Protein AF-A0A815NXQ8-F1 (afdb_monomer_lite)

Secondary structure (DSSP, 8-state):
-----------SSSS---EEETTTTEEE-HHHHHHHHHHHHHHHHHHHHHHHHHHHHHHHHHHHHHHHHHHHHHHHHHHHHHHHHHHHHHHHHHHHHHHHTTSS--HHHHHHHH--HHHHHHHHHHHHHHHHHHHHTT-

Organism: NCBI:txid1234261

Sequence (139 aa):
MAAASVSKEVCKGCEQGVFTCTGCKSTFCKPHFEEHRQQLSVEFEHMIYDYDMLQQQLLSDQSIAKSYDILVERIDKWEVETAKCVREAAKRAREVVRQLSGKQEIESIVEQSVGTKTVQHQILRDITEGVFEIRKAQF

pLDDT: mean 76.23, std 18.61, range [35.56, 97.38]

Foldseek 3Di:
DDDDPPPPQAAPVGRHFDDADPVVRHTHDPVVVVVVVVVVVVVVVVVVVVVVVVVVVVVVVVVVVVVVVVVVVVVVVVVVVVVVVVVVLVVVLVVVVVVCVVPDDDDPPSCVSVPPPPPVVVVVVVVVVVVVVVVVVVD

Structure (mmCIF, N/CA/C/O backbone):
data_AF-A0A815NXQ8-F1
#
_entry.id   AF-A0A815NXQ8-F1
#
loop_
_atom_site.group_PDB
_atom_site.id
_atom_site.type_symbol
_atom_site.label_atom_id
_atom_site.label_alt_id
_atom_site.label_comp_id
_atom_site.label_asym_id
_atom_site.label_entity_id
_atom_site.label_seq_id
_atom_site.pdbx_PDB_ins_code
_atom_site.Cartn_x
_atom_site.Cartn_y
_atom_site.Cartn_z
_atom_site.occupancy
_atom_site.B_iso_or_equiv
_atom_site.auth_seq_id
_atom_site.auth_comp_id
_atom_site.auth_asym_id
_atom_site.auth_atom_id
_atom_site.pdbx_PDB_model_num
ATOM 1 N N . MET A 1 1 ? 26.518 -25.817 -60.050 1.00 35.56 1 MET A N 1
ATOM 2 C CA . MET A 1 1 ? 27.176 -24.666 -59.398 1.00 35.56 1 MET A CA 1
ATOM 3 C C . MET A 1 1 ? 26.117 -23.922 -58.607 1.00 35.56 1 MET A C 1
ATOM 5 O O . MET A 1 1 ? 25.174 -23.442 -59.218 1.00 35.56 1 MET A O 1
ATOM 9 N N . ALA A 1 2 ? 26.197 -23.921 -57.276 1.00 36.66 2 ALA A N 1
ATOM 10 C CA . ALA A 1 2 ? 25.263 -23.178 -56.4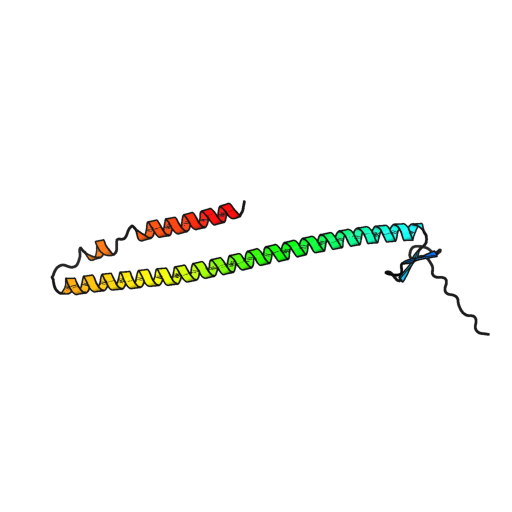33 1.00 36.66 2 ALA A CA 1
ATOM 11 C C . ALA A 1 2 ? 25.815 -21.761 -56.232 1.00 36.66 2 ALA A C 1
ATOM 13 O O . ALA A 1 2 ? 26.891 -21.596 -55.661 1.00 36.66 2 ALA A O 1
ATOM 14 N N . ALA A 1 3 ? 25.112 -20.751 -56.745 1.00 44.22 3 ALA A N 1
ATOM 15 C CA . ALA A 1 3 ? 25.404 -19.359 -56.439 1.00 44.22 3 ALA A CA 1
ATOM 16 C C . ALA A 1 3 ? 24.857 -19.060 -55.038 1.00 44.22 3 ALA A C 1
ATOM 18 O O . ALA A 1 3 ? 23.646 -19.048 -54.831 1.00 44.22 3 ALA A O 1
ATOM 19 N N . ALA A 1 4 ? 25.749 -18.861 -54.068 1.00 46.44 4 ALA A N 1
ATOM 20 C CA . ALA A 1 4 ? 25.374 -18.352 -52.759 1.00 46.44 4 ALA A CA 1
ATOM 21 C C . ALA A 1 4 ? 24.931 -16.890 -52.920 1.00 46.44 4 ALA A C 1
ATOM 23 O O . ALA A 1 4 ? 25.743 -16.012 -53.212 1.00 46.44 4 ALA A O 1
ATOM 24 N N . SER A 1 5 ? 23.634 -16.630 -52.774 1.00 52.25 5 SER A N 1
ATOM 25 C CA . SER A 1 5 ?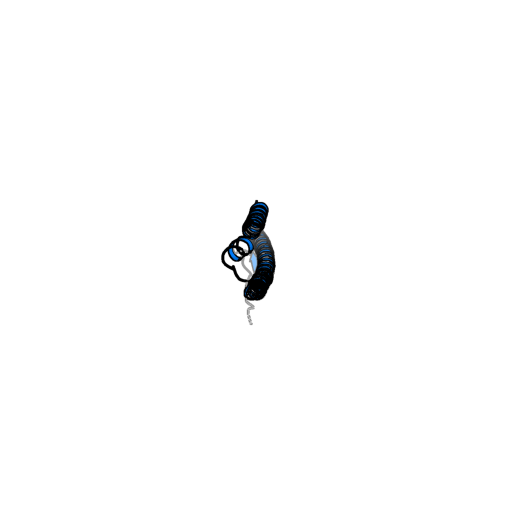 23.088 -15.278 -52.723 1.00 52.25 5 SER A CA 1
ATOM 26 C C . SER A 1 5 ? 23.530 -14.617 -51.418 1.00 52.25 5 SER A C 1
ATOM 28 O O . SER A 1 5 ? 22.928 -14.838 -50.368 1.00 52.25 5 SER A O 1
ATOM 30 N N . VAL A 1 6 ? 24.601 -13.824 -51.475 1.00 53.62 6 VAL A N 1
ATOM 31 C CA . VAL A 1 6 ? 25.003 -12.935 -50.379 1.00 53.62 6 VAL A CA 1
ATOM 32 C C . VAL A 1 6 ? 23.961 -11.822 -50.298 1.00 53.62 6 VAL A C 1
ATOM 34 O O . VAL A 1 6 ? 24.014 -10.844 -51.043 1.00 53.62 6 VAL A O 1
ATOM 37 N N . SER A 1 7 ? 22.963 -11.994 -49.435 1.00 59.84 7 SER A N 1
ATOM 38 C CA . SER A 1 7 ? 22.007 -10.945 -49.094 1.00 59.84 7 SER A CA 1
ATOM 39 C C . SER A 1 7 ? 22.763 -9.814 -48.398 1.00 59.84 7 SER A C 1
ATOM 41 O O . SER A 1 7 ? 23.193 -9.965 -47.257 1.00 59.84 7 SER A O 1
ATOM 43 N N . LYS A 1 8 ? 22.977 -8.696 -49.102 1.00 62.62 8 LYS A N 1
ATOM 44 C CA . LYS A 1 8 ? 23.512 -7.471 -48.498 1.00 62.62 8 LYS A CA 1
ATOM 45 C C . LYS A 1 8 ? 22.527 -6.990 -47.438 1.00 62.62 8 LYS A C 1
ATOM 47 O O . LYS A 1 8 ? 21.376 -6.709 -47.762 1.00 62.62 8 LYS A O 1
ATOM 52 N N . GLU A 1 9 ? 22.978 -6.885 -46.195 1.00 73.44 9 GLU A N 1
ATOM 53 C CA . GLU A 1 9 ? 22.214 -6.199 -45.160 1.00 73.44 9 GLU A CA 1
ATOM 54 C C . GLU A 1 9 ? 22.153 -4.706 -45.506 1.00 73.44 9 GLU A C 1
ATOM 56 O O . GLU A 1 9 ? 23.158 -3.994 -45.470 1.00 73.44 9 GLU A O 1
ATOM 61 N N . VAL A 1 10 ? 20.974 -4.245 -45.915 1.00 85.06 10 VAL A N 1
ATOM 62 C CA . VAL A 1 10 ? 20.719 -2.843 -46.261 1.00 85.06 10 VAL A CA 1
ATOM 63 C C . VAL A 1 10 ? 20.283 -2.056 -45.030 1.00 85.06 10 VAL A C 1
ATOM 65 O O . VAL A 1 10 ? 19.882 -2.623 -44.013 1.00 85.06 10 VAL A O 1
ATOM 68 N N . CYS A 1 11 ? 20.389 -0.732 -45.104 1.00 89.50 11 CYS A N 1
ATOM 69 C CA . CYS A 1 11 ? 19.962 0.126 -44.012 1.00 89.50 11 CYS A CA 1
ATOM 70 C C . CYS A 1 11 ? 18.430 0.064 -43.835 1.00 89.50 11 CYS A C 1
ATOM 72 O O . CYS A 1 11 ? 17.665 0.035 -44.792 1.00 89.50 11 CYS A O 1
ATOM 74 N N . LYS A 1 12 ? 17.939 0.081 -42.596 1.00 86.88 12 LYS A N 1
ATOM 75 C CA . LYS A 1 12 ? 16.496 0.076 -42.317 1.00 86.88 12 LYS A CA 1
ATOM 76 C C . LYS A 1 12 ? 15.793 1.345 -42.822 1.00 86.88 12 LYS A C 1
ATOM 78 O O . LYS A 1 12 ? 14.619 1.293 -43.162 1.00 86.88 12 LYS A O 1
ATOM 83 N N . GLY A 1 13 ? 16.512 2.468 -42.881 1.00 83.31 13 GLY A N 1
ATOM 84 C CA . GLY A 1 13 ? 16.018 3.743 -43.414 1.00 83.31 13 GLY A CA 1
ATOM 85 C C . GLY A 1 13 ? 16.418 4.043 -44.868 1.00 83.31 13 GLY A C 1
ATOM 86 O O . GLY A 1 13 ? 15.925 5.011 -45.433 1.00 83.31 13 GLY A O 1
ATOM 87 N N . CYS A 1 14 ? 17.328 3.273 -45.485 1.00 86.81 14 CYS A N 1
ATOM 88 C CA . CYS A 1 14 ? 17.768 3.482 -46.879 1.00 86.81 14 CYS A CA 1
ATOM 89 C C . CYS A 1 14 ? 18.535 2.271 -47.448 1.00 86.81 14 CYS A C 1
ATOM 91 O O . CYS A 1 14 ? 18.854 1.333 -46.742 1.00 86.81 14 CYS A O 1
ATOM 93 N N . GLU A 1 15 ? 18.942 2.283 -48.714 1.00 81.62 15 GLU A N 1
ATOM 94 C CA . GLU A 1 15 ? 19.533 1.090 -49.353 1.00 81.62 15 GLU A CA 1
ATOM 95 C C . GLU A 1 15 ? 21.031 0.838 -49.050 1.00 81.62 15 GLU A C 1
ATOM 97 O O . GLU A 1 15 ? 21.612 -0.116 -49.564 1.00 81.62 15 GLU A O 1
ATOM 102 N N . GLN A 1 16 ? 21.685 1.655 -48.211 1.00 81.31 16 GLN A N 1
ATOM 103 C CA . GLN A 1 16 ? 23.133 1.567 -47.935 1.00 81.31 16 GLN A CA 1
ATOM 104 C C . GLN A 1 16 ? 23.415 1.313 -46.446 1.00 81.31 16 GLN A C 1
ATOM 106 O O . GLN A 1 16 ? 23.485 2.253 -45.665 1.00 81.31 16 GLN A O 1
ATOM 111 N N . GLY A 1 17 ? 23.559 0.053 -46.024 1.00 81.69 17 GLY A N 1
ATOM 112 C CA . GLY A 1 17 ? 23.804 -0.328 -44.623 1.00 81.69 17 GLY A CA 1
ATOM 113 C C . GLY A 1 17 ? 25.258 -0.709 -44.339 1.00 81.69 17 GLY A C 1
ATOM 114 O O . GLY A 1 17 ? 25.882 -1.383 -45.153 1.00 81.69 17 GLY A O 1
ATOM 115 N N . VAL A 1 18 ? 25.800 -0.280 -43.192 1.00 84.06 18 VAL A N 1
ATOM 116 C CA . VAL A 1 18 ? 27.165 -0.645 -42.739 1.00 84.06 18 VAL A CA 1
ATOM 117 C C . VAL A 1 18 ? 27.215 -0.961 -41.239 1.00 84.06 18 VAL A C 1
ATOM 119 O O . VAL A 1 18 ? 28.017 -1.787 -40.814 1.00 84.06 18 VAL A O 1
ATOM 122 N N . PHE A 1 19 ? 26.366 -0.325 -40.428 1.00 86.19 19 PHE A N 1
ATOM 123 C CA . PHE A 1 19 ? 26.358 -0.481 -38.973 1.00 86.19 19 PHE A CA 1
ATOM 124 C C . PHE A 1 19 ? 25.171 -1.322 -38.529 1.00 86.19 19 PHE A C 1
ATOM 126 O O . PHE A 1 19 ? 24.033 -0.967 -38.820 1.00 86.19 19 PHE A O 1
ATOM 133 N N . THR A 1 20 ? 25.412 -2.391 -37.778 1.00 90.81 20 THR A N 1
ATOM 134 C CA . THR A 1 20 ? 24.343 -3.264 -37.279 1.00 90.81 20 THR A CA 1
ATOM 135 C C . THR A 1 20 ? 24.121 -3.031 -35.790 1.00 90.81 20 THR A C 1
ATOM 137 O O . THR A 1 20 ? 25.036 -3.181 -34.981 1.00 90.81 20 THR A O 1
ATOM 140 N N . CYS A 1 21 ? 22.890 -2.684 -35.412 1.00 92.12 21 CYS A N 1
ATOM 141 C CA . CYS A 1 21 ? 22.458 -2.686 -34.019 1.00 92.12 21 CYS A CA 1
ATOM 142 C C . CYS A 1 21 ? 22.119 -4.126 -33.619 1.00 92.12 21 CYS A C 1
ATOM 144 O O . CYS A 1 21 ? 21.149 -4.699 -34.117 1.00 92.12 21 CYS A O 1
ATOM 146 N N . THR A 1 22 ? 22.904 -4.721 -32.720 1.00 91.12 22 THR A N 1
ATOM 147 C CA . THR A 1 22 ? 22.707 -6.113 -32.278 1.00 91.12 22 THR A CA 1
ATOM 148 C C . THR A 1 22 ? 21.421 -6.298 -31.473 1.00 91.12 22 THR A C 1
ATOM 150 O O . THR A 1 22 ? 20.778 -7.339 -31.596 1.00 91.12 22 THR A O 1
ATOM 153 N N . GLY A 1 23 ? 21.009 -5.281 -30.708 1.00 91.12 23 GLY A N 1
ATOM 154 C CA . GLY A 1 23 ? 19.760 -5.295 -29.942 1.00 91.12 23 GLY A CA 1
ATOM 155 C C . GLY A 1 23 ? 18.524 -5.320 -30.842 1.00 91.12 23 GLY A C 1
ATOM 156 O O . GLY A 1 23 ? 17.635 -6.147 -30.659 1.00 91.12 23 GLY A O 1
ATOM 157 N N . CYS A 1 24 ? 18.500 -4.474 -31.874 1.00 91.19 24 CYS A N 1
ATOM 158 C CA . CYS A 1 24 ? 17.375 -4.377 -32.808 1.00 91.19 24 CYS A CA 1
ATOM 159 C C . CYS A 1 24 ? 17.496 -5.310 -34.022 1.00 91.19 24 CYS A C 1
ATOM 161 O O . CYS A 1 24 ? 16.597 -5.323 -34.866 1.00 91.19 24 CYS A O 1
ATOM 163 N N . LYS A 1 25 ? 18.613 -6.042 -34.147 1.00 90.44 25 LYS A N 1
ATOM 164 C CA . LYS A 1 25 ? 18.957 -6.907 -35.292 1.00 90.44 25 LYS A CA 1
ATOM 165 C C . LYS A 1 25 ? 18.719 -6.217 -36.640 1.00 90.44 25 LYS A C 1
ATOM 167 O O . LYS A 1 25 ? 18.165 -6.803 -37.565 1.00 90.44 25 LYS A O 1
ATOM 172 N N . SER A 1 26 ? 19.065 -4.935 -36.705 1.00 89.94 26 SER A N 1
ATOM 173 C CA . SER A 1 26 ? 18.790 -4.061 -37.846 1.00 89.94 26 SER A CA 1
ATOM 174 C C . SER A 1 26 ? 20.071 -3.356 -38.270 1.00 89.94 26 SER A C 1
ATOM 176 O O . SER A 1 26 ? 20.847 -2.915 -37.417 1.00 89.94 26 SER A O 1
ATOM 178 N N . THR A 1 27 ? 20.269 -3.238 -39.578 1.00 93.31 27 THR A N 1
ATOM 179 C CA . THR A 1 27 ? 21.440 -2.592 -40.178 1.00 93.31 27 THR A CA 1
ATOM 180 C C . THR A 1 27 ? 21.074 -1.176 -40.601 1.00 93.31 27 THR A C 1
ATOM 182 O O . THR A 1 27 ? 19.932 -0.903 -40.961 1.00 93.31 27 THR A O 1
ATOM 185 N N . PHE A 1 28 ? 22.016 -0.244 -40.513 1.00 92.94 28 PHE A N 1
ATOM 186 C CA . PHE A 1 28 ? 21.809 1.184 -40.720 1.00 92.94 28 PHE A CA 1
ATOM 187 C C . PHE A 1 28 ? 23.004 1.815 -41.448 1.00 92.94 28 PHE A C 1
ATOM 189 O O . PHE A 1 28 ? 24.143 1.342 -41.365 1.00 92.94 28 PHE A O 1
ATOM 196 N N . CYS A 1 29 ? 22.756 2.906 -42.171 1.00 93.75 29 CYS A N 1
ATOM 197 C CA . CYS A 1 29 ? 23.800 3.835 -42.589 1.00 93.75 29 CYS A CA 1
ATOM 198 C C . CYS A 1 29 ? 24.194 4.708 -41.390 1.00 93.75 29 CYS A C 1
ATOM 200 O O . CYS A 1 29 ? 23.470 4.763 -40.399 1.00 93.75 29 CYS A O 1
ATOM 202 N N . LYS A 1 30 ? 25.315 5.429 -41.478 1.00 90.62 30 LYS A N 1
ATOM 203 C CA . LYS A 1 30 ? 25.774 6.299 -40.384 1.00 90.62 30 LYS A CA 1
ATOM 204 C C . LYS A 1 30 ? 24.692 7.268 -39.852 1.00 90.62 30 LYS A C 1
ATOM 206 O O . LYS A 1 30 ? 24.456 7.230 -38.648 1.00 90.62 30 LYS A O 1
ATOM 211 N N . PRO A 1 31 ? 24.005 8.083 -40.682 1.00 92.88 31 PRO A N 1
ATOM 212 C CA . PRO A 1 31 ? 23.021 9.034 -40.159 1.00 92.88 31 PRO A CA 1
ATOM 213 C C . PRO A 1 31 ? 21.806 8.346 -39.523 1.00 92.88 31 PRO A C 1
ATOM 215 O O . PRO A 1 31 ? 21.418 8.712 -38.420 1.00 92.88 31 PRO A O 1
ATOM 218 N N . HIS A 1 32 ? 21.258 7.294 -40.145 1.00 93.94 32 HIS A N 1
ATOM 219 C CA . HIS A 1 32 ? 20.130 6.560 -39.557 1.00 93.94 32 HIS A CA 1
ATOM 220 C C . HIS A 1 32 ? 20.527 5.764 -38.305 1.00 93.94 32 HIS A C 1
ATOM 222 O O . HIS A 1 32 ? 19.681 5.500 -37.460 1.00 93.94 32 HIS A O 1
ATOM 228 N N . PHE A 1 33 ? 21.799 5.380 -38.159 1.00 93.38 33 PHE A N 1
ATOM 229 C CA . PHE A 1 33 ? 22.297 4.767 -36.928 1.00 93.38 33 PHE A CA 1
ATOM 230 C C . PHE A 1 33 ? 22.365 5.783 -35.781 1.00 93.38 33 PHE A C 1
ATOM 232 O O . PHE A 1 33 ? 22.004 5.461 -34.652 1.00 93.38 33 PHE A O 1
ATOM 239 N N . GLU A 1 34 ? 22.811 7.011 -36.063 1.00 94.19 34 GLU A N 1
ATOM 240 C CA . GLU A 1 34 ? 22.837 8.101 -35.082 1.00 94.19 34 GLU A CA 1
ATOM 241 C C . GLU A 1 34 ? 21.419 8.495 -34.647 1.00 94.19 34 GLU A C 1
ATOM 243 O O . GLU A 1 34 ? 21.166 8.601 -33.448 1.00 94.19 34 GLU A O 1
ATOM 248 N N . GLU A 1 35 ? 20.484 8.613 -35.593 1.00 95.44 35 GLU A N 1
ATOM 249 C CA . GLU A 1 35 ? 19.066 8.853 -35.303 1.00 95.44 35 GLU A CA 1
ATOM 250 C C . GLU A 1 35 ? 18.460 7.715 -34.474 1.00 95.44 35 GLU A C 1
ATOM 252 O O . GLU A 1 35 ? 17.860 7.959 -33.430 1.00 95.44 35 GLU A O 1
ATOM 257 N N . HIS A 1 36 ? 18.678 6.461 -34.882 1.00 95.00 36 HIS A N 1
ATOM 258 C CA . HIS A 1 36 ? 18.206 5.293 -34.142 1.00 95.00 36 HIS A CA 1
ATOM 259 C C . HIS A 1 36 ? 18.732 5.280 -32.701 1.00 95.00 36 HIS A C 1
ATOM 261 O O . HIS A 1 36 ? 17.986 5.001 -31.764 1.00 95.00 36 HIS A O 1
ATOM 267 N N . ARG A 1 37 ? 20.011 5.618 -32.505 1.00 94.06 37 ARG A N 1
ATOM 268 C CA . ARG A 1 37 ? 20.608 5.710 -31.172 1.00 94.06 37 ARG A CA 1
ATOM 269 C C . ARG A 1 37 ? 19.966 6.820 -30.337 1.00 94.06 37 ARG A C 1
ATOM 271 O O . ARG A 1 37 ? 19.751 6.607 -29.149 1.00 94.06 37 ARG A O 1
ATOM 278 N N . GLN A 1 38 ? 19.660 7.973 -30.931 1.00 96.94 38 GLN A N 1
ATOM 279 C CA . GLN A 1 38 ? 18.959 9.058 -30.237 1.00 96.94 38 GLN A CA 1
ATOM 280 C C . GLN A 1 38 ? 17.532 8.656 -29.854 1.00 96.94 38 GLN A C 1
ATOM 282 O O . GLN A 1 38 ? 17.129 8.887 -28.720 1.00 96.94 38 GLN A O 1
ATOM 287 N N . GLN A 1 39 ? 16.798 8.002 -30.757 1.00 96.25 39 GLN A N 1
ATOM 288 C CA . GLN A 1 39 ? 15.459 7.476 -30.471 1.00 96.25 39 GLN A CA 1
ATOM 289 C C . GLN A 1 39 ? 15.489 6.511 -29.280 1.00 96.25 39 GLN A C 1
ATOM 291 O O . GLN A 1 39 ? 14.722 6.683 -28.339 1.00 96.25 39 GLN A O 1
ATOM 296 N N . LEU A 1 40 ? 16.437 5.567 -29.264 1.00 95.56 40 LEU A N 1
ATOM 297 C CA . LEU A 1 40 ? 16.614 4.642 -28.141 1.00 95.56 40 LEU A CA 1
ATOM 298 C C . LEU A 1 40 ? 16.955 5.356 -26.826 1.00 95.56 40 LEU A C 1
ATOM 300 O O . LEU A 1 40 ? 16.479 4.940 -25.775 1.00 95.56 40 LEU A O 1
ATOM 304 N N . SER A 1 41 ? 17.770 6.416 -26.862 1.00 95.94 41 SER A N 1
ATOM 305 C CA . SER A 1 41 ? 18.043 7.229 -25.670 1.00 95.94 41 SER A CA 1
ATOM 306 C C . SER A 1 41 ? 16.763 7.846 -25.106 1.00 95.94 41 SER A C 1
ATOM 308 O O . SER A 1 41 ? 16.528 7.738 -23.907 1.00 95.94 41 SER A O 1
ATOM 310 N N . VAL A 1 42 ? 15.920 8.427 -25.963 1.00 96.88 42 VAL A N 1
ATOM 311 C CA . VAL A 1 42 ? 14.644 9.033 -25.548 1.00 96.88 42 VAL A CA 1
ATOM 312 C C . VAL A 1 42 ? 13.679 7.977 -25.005 1.00 96.88 42 VAL A C 1
ATOM 314 O O . VAL A 1 42 ? 13.081 8.169 -23.950 1.00 96.88 42 VAL A O 1
ATOM 317 N N . GLU A 1 43 ? 13.551 6.834 -25.683 1.00 96.38 43 GLU A N 1
ATOM 318 C CA . GLU A 1 43 ? 12.722 5.718 -25.208 1.00 96.38 43 GLU A CA 1
ATOM 319 C C . GLU A 1 43 ? 13.181 5.211 -23.835 1.00 96.38 43 GLU A C 1
ATOM 321 O O . GLU A 1 43 ? 12.358 4.902 -22.974 1.00 96.38 43 GLU A O 1
ATOM 326 N N . PHE A 1 44 ? 14.494 5.155 -23.608 1.00 96.44 44 PHE A N 1
ATOM 327 C CA . PHE A 1 44 ? 15.053 4.737 -22.329 1.00 96.44 44 PHE A CA 1
ATOM 328 C C . PHE A 1 44 ? 14.791 5.758 -21.216 1.00 96.44 44 PHE A C 1
ATOM 330 O O . PHE A 1 44 ? 14.433 5.371 -20.106 1.00 96.44 44 PHE A O 1
ATOM 337 N N . GLU A 1 45 ? 14.911 7.055 -21.507 1.00 97.38 45 GLU A N 1
ATOM 338 C CA . GLU A 1 45 ? 14.553 8.122 -20.564 1.00 97.38 45 GLU A CA 1
ATOM 339 C C . GLU A 1 45 ? 13.071 8.061 -20.174 1.00 97.38 45 GLU A C 1
ATOM 341 O O . GLU A 1 45 ? 12.747 8.153 -18.989 1.00 97.38 45 GLU A O 1
ATOM 346 N N . HIS A 1 46 ? 12.176 7.826 -21.138 1.00 97.25 46 HIS A N 1
ATOM 347 C CA . HIS A 1 46 ? 10.756 7.615 -20.850 1.00 97.25 46 HIS A CA 1
ATOM 348 C C . HIS A 1 46 ? 10.524 6.373 -19.982 1.00 97.25 46 HIS A C 1
ATOM 350 O O . HIS A 1 46 ? 9.753 6.432 -19.032 1.00 97.25 46 HIS A O 1
ATOM 356 N N . MET A 1 47 ? 11.230 5.269 -20.246 1.00 96.44 47 MET A N 1
ATOM 357 C CA . MET A 1 47 ? 11.111 4.054 -19.436 1.00 96.44 47 MET A CA 1
ATOM 358 C C . MET A 1 47 ? 11.558 4.274 -17.984 1.00 96.44 47 MET A C 1
ATOM 360 O O . MET A 1 47 ? 10.928 3.747 -17.069 1.00 96.44 47 MET A O 1
ATOM 364 N N . ILE A 1 48 ? 12.624 5.052 -17.762 1.00 96.75 48 ILE A N 1
ATOM 365 C CA . ILE A 1 48 ? 13.063 5.435 -16.411 1.00 96.75 48 ILE A CA 1
ATOM 366 C C . ILE A 1 48 ? 11.986 6.280 -15.730 1.00 96.75 48 ILE A C 1
ATOM 368 O O . ILE A 1 48 ? 11.621 6.001 -14.591 1.00 96.75 48 ILE A O 1
ATOM 372 N N . TYR A 1 49 ? 11.449 7.277 -16.435 1.00 97.25 49 TYR A N 1
ATOM 373 C CA . TYR A 1 49 ? 10.391 8.130 -15.902 1.00 97.25 49 TYR A CA 1
ATOM 374 C C . TYR A 1 49 ? 9.140 7.327 -15.510 1.00 97.25 49 TYR A C 1
ATOM 376 O O . TYR A 1 49 ? 8.621 7.488 -14.404 1.00 97.25 49 TYR A O 1
ATOM 384 N N . ASP A 1 50 ? 8.687 6.425 -16.381 1.00 96.94 50 ASP A N 1
ATOM 385 C CA . ASP A 1 50 ? 7.537 5.558 -16.121 1.00 96.94 50 ASP A CA 1
ATOM 386 C C . ASP A 1 50 ? 7.793 4.638 -14.921 1.00 96.94 50 ASP A C 1
ATOM 388 O O . ASP A 1 50 ? 6.915 4.449 -14.075 1.00 96.94 50 ASP A O 1
ATOM 392 N N . TYR A 1 51 ? 9.006 4.089 -14.815 1.00 96.38 51 TYR A N 1
ATOM 393 C CA . TYR A 1 51 ? 9.416 3.279 -13.672 1.00 96.38 51 TYR A CA 1
ATOM 394 C C . TYR A 1 51 ? 9.355 4.074 -12.359 1.00 96.38 51 TYR A C 1
ATOM 396 O O . TYR A 1 51 ? 8.752 3.604 -11.391 1.00 96.38 51 TYR A O 1
ATOM 404 N N . ASP A 1 52 ? 9.920 5.283 -12.332 1.00 95.44 52 ASP A N 1
ATOM 405 C CA . ASP A 1 52 ? 9.929 6.141 -11.144 1.00 95.44 52 ASP A CA 1
ATOM 406 C C . ASP A 1 52 ? 8.502 6.517 -10.719 1.00 95.44 52 ASP A C 1
ATOM 408 O O . ASP A 1 52 ? 8.163 6.464 -9.532 1.00 95.44 52 ASP A O 1
ATOM 412 N N . MET A 1 53 ? 7.632 6.825 -11.686 1.00 96.06 53 MET A N 1
ATOM 413 C CA . MET A 1 53 ? 6.218 7.118 -11.443 1.00 96.06 53 MET A CA 1
ATOM 414 C C . MET A 1 53 ? 5.475 5.927 -10.834 1.00 96.06 53 MET A C 1
ATOM 416 O O . MET A 1 53 ? 4.778 6.082 -9.826 1.00 96.06 53 MET A O 1
ATOM 420 N N . LEU A 1 54 ? 5.642 4.731 -11.404 1.00 95.38 54 LEU A N 1
ATOM 421 C CA . LEU A 1 54 ? 5.026 3.511 -10.880 1.00 95.38 54 LEU A CA 1
ATOM 422 C C . LEU A 1 54 ? 5.536 3.189 -9.473 1.00 95.38 54 LEU A C 1
ATOM 424 O O . LEU A 1 54 ? 4.754 2.818 -8.595 1.00 95.38 54 LEU A O 1
ATOM 428 N N . GLN A 1 55 ? 6.836 3.360 -9.227 1.00 92.88 55 GLN A N 1
ATOM 429 C CA . GLN A 1 55 ? 7.417 3.142 -7.908 1.00 92.88 55 GLN A CA 1
ATOM 430 C C . GLN A 1 55 ? 6.827 4.106 -6.871 1.00 92.88 55 GLN A C 1
ATOM 432 O O . GLN A 1 55 ? 6.471 3.675 -5.772 1.00 92.88 55 GLN A O 1
ATOM 437 N N . GLN A 1 56 ? 6.679 5.388 -7.212 1.00 91.31 56 GLN A N 1
ATOM 438 C CA . GLN A 1 56 ? 6.050 6.371 -6.328 1.00 91.31 56 GLN A CA 1
ATOM 439 C C . GLN A 1 56 ? 4.590 6.021 -6.020 1.00 91.31 56 GLN A C 1
ATOM 441 O O . GLN A 1 56 ? 4.200 6.065 -4.853 1.00 91.31 56 GLN A O 1
ATOM 446 N N . GLN A 1 57 ? 3.813 5.608 -7.026 1.00 90.00 57 GLN A N 1
ATOM 447 C CA . GLN A 1 57 ? 2.418 5.191 -6.847 1.00 90.00 57 GLN A CA 1
ATOM 448 C C . GLN A 1 57 ? 2.288 3.971 -5.926 1.00 90.00 57 GLN A C 1
ATOM 450 O O . GLN A 1 57 ? 1.475 3.959 -5.004 1.00 90.00 57 GLN A O 1
ATOM 455 N N . LEU A 1 58 ? 3.139 2.958 -6.107 1.00 87.06 58 LEU A N 1
ATOM 456 C CA . LEU A 1 58 ? 3.129 1.771 -5.248 1.00 87.06 58 LEU A CA 1
ATOM 457 C C . LEU A 1 58 ? 3.455 2.112 -3.789 1.00 87.06 58 LEU A C 1
ATOM 459 O O . LEU A 1 58 ? 2.849 1.561 -2.867 1.00 87.06 58 LEU A O 1
ATOM 463 N N . LEU A 1 59 ? 4.408 3.020 -3.566 1.00 84.12 59 LEU A N 1
ATOM 464 C CA . LEU A 1 59 ? 4.767 3.472 -2.223 1.00 84.12 59 LEU A CA 1
ATOM 465 C C . LEU A 1 59 ? 3.638 4.289 -1.578 1.00 84.12 59 LEU A C 1
ATOM 467 O O . LEU A 1 59 ? 3.354 4.087 -0.392 1.00 84.12 59 LEU A O 1
ATOM 471 N N . SER A 1 60 ? 2.967 5.166 -2.336 1.00 81.25 60 SER A N 1
ATOM 472 C CA . SER A 1 60 ? 1.816 5.916 -1.825 1.00 81.25 60 SER A CA 1
ATOM 473 C C . SER A 1 60 ? 0.657 4.990 -1.470 1.00 81.25 60 SER A C 1
ATOM 475 O O . SER A 1 60 ? 0.111 5.105 -0.373 1.00 81.25 60 SER A O 1
ATOM 477 N N . ASP A 1 61 ? 0.342 4.012 -2.318 1.00 80.12 61 ASP A N 1
ATOM 478 C CA . ASP A 1 61 ? -0.768 3.082 -2.087 1.00 80.12 61 ASP A CA 1
ATOM 479 C C . ASP A 1 61 ? -0.527 2.207 -0.851 1.00 80.12 61 ASP A C 1
ATOM 481 O O . ASP A 1 61 ? -1.424 2.023 -0.025 1.00 80.12 61 ASP A O 1
ATOM 485 N N . GLN A 1 62 ? 0.710 1.741 -0.650 1.00 75.81 62 GLN A N 1
ATOM 486 C CA . GLN A 1 62 ? 1.082 1.019 0.570 1.00 75.81 62 GLN A CA 1
ATOM 487 C C . GLN A 1 62 ? 0.951 1.882 1.827 1.00 75.81 62 GLN A C 1
ATOM 489 O O . GLN A 1 62 ? 0.567 1.371 2.881 1.00 75.81 62 GLN A O 1
ATOM 494 N N . SER A 1 63 ? 1.285 3.173 1.745 1.00 72.88 63 SER A N 1
ATOM 495 C CA . SER A 1 63 ? 1.118 4.087 2.878 1.00 72.88 63 SER A CA 1
ATOM 496 C C . SER A 1 63 ? -0.359 4.276 3.234 1.00 72.88 63 SER A C 1
ATOM 498 O O . SER A 1 63 ? -0.714 4.173 4.407 1.00 72.88 63 SER A O 1
ATOM 500 N N . ILE A 1 64 ? -1.227 4.438 2.228 1.00 74.00 64 ILE A N 1
ATOM 501 C CA . ILE A 1 64 ? -2.671 4.627 2.406 1.00 74.00 64 ILE A CA 1
ATOM 502 C C . ILE A 1 64 ? -3.306 3.368 3.000 1.00 74.00 64 ILE A C 1
ATOM 504 O O . ILE A 1 64 ? -4.075 3.469 3.955 1.00 74.00 64 ILE A O 1
ATOM 508 N N . ALA A 1 65 ? -2.947 2.186 2.491 1.00 71.94 65 ALA A N 1
ATOM 509 C CA . ALA A 1 65 ? -3.440 0.910 3.006 1.00 71.94 65 ALA A CA 1
ATOM 510 C C . ALA A 1 65 ? -3.065 0.709 4.484 1.00 71.94 65 ALA A C 1
ATOM 512 O O . ALA A 1 65 ? -3.924 0.405 5.307 1.00 71.94 65 ALA A O 1
ATOM 513 N N . LYS A 1 66 ? -1.807 0.987 4.857 1.00 76.62 66 LYS A N 1
ATOM 514 C CA . LYS A 1 66 ? -1.369 0.915 6.262 1.00 76.62 66 LYS A CA 1
ATOM 515 C C . LYS A 1 66 ? -2.121 1.898 7.157 1.00 76.62 66 LYS A C 1
ATOM 517 O O . LYS A 1 66 ? -2.482 1.551 8.277 1.00 76.62 66 LYS A O 1
ATOM 522 N N . SER A 1 67 ? -2.351 3.125 6.688 1.00 75.19 67 SER A N 1
ATOM 523 C CA . SER A 1 67 ? -3.126 4.112 7.443 1.00 75.19 67 SER A CA 1
ATOM 524 C C . SER A 1 67 ? -4.585 3.693 7.612 1.00 75.19 67 SER A C 1
ATOM 526 O O . SER A 1 67 ? -5.141 3.893 8.690 1.00 75.19 67 SER A O 1
ATOM 528 N N . TYR A 1 68 ? -5.193 3.092 6.587 1.00 80.81 68 TYR A N 1
ATOM 529 C CA . TYR A 1 68 ? -6.552 2.561 6.661 1.00 80.81 68 TYR A CA 1
ATOM 530 C C . TYR A 1 68 ? -6.672 1.479 7.740 1.00 80.81 68 TYR A C 1
ATOM 532 O O . TYR A 1 68 ? -7.521 1.605 8.623 1.00 80.81 68 TYR A O 1
ATOM 540 N N . ASP A 1 69 ? -5.776 0.490 7.736 1.00 84.25 69 ASP A N 1
ATOM 541 C CA . ASP A 1 69 ? -5.805 -0.615 8.703 1.00 84.25 69 ASP A CA 1
ATOM 542 C C . ASP A 1 69 ? -5.680 -0.115 10.155 1.00 84.25 69 ASP A C 1
ATOM 544 O O . ASP A 1 69 ? -6.441 -0.532 11.030 1.00 84.25 69 ASP A O 1
ATOM 548 N N . ILE A 1 70 ? -4.787 0.853 10.409 1.00 86.50 70 ILE A N 1
ATOM 549 C CA . ILE A 1 70 ? -4.614 1.472 11.739 1.00 86.50 70 ILE A CA 1
ATOM 550 C C . ILE A 1 70 ? -5.886 2.212 12.186 1.00 86.50 70 ILE A C 1
ATOM 552 O O . ILE A 1 70 ? -6.247 2.190 13.366 1.00 86.50 70 ILE A O 1
ATOM 556 N N . LEU A 1 71 ? -6.563 2.908 11.267 1.00 84.25 71 LEU A N 1
ATOM 557 C CA . LEU A 1 71 ? -7.795 3.631 11.584 1.00 84.25 71 LEU A CA 1
ATOM 558 C C . LEU A 1 71 ? -8.942 2.670 11.902 1.00 84.25 71 LEU A C 1
ATOM 560 O O . LEU A 1 71 ? -9.676 2.925 12.857 1.00 84.25 71 LEU A O 1
ATOM 564 N N . VAL A 1 72 ? -9.069 1.571 11.154 1.00 89.44 72 VAL A N 1
ATOM 565 C CA . VAL A 1 72 ? -10.072 0.529 11.418 1.00 89.44 72 VAL A CA 1
ATOM 566 C C . VAL A 1 72 ? -9.844 -0.097 12.794 1.00 89.44 72 VAL A C 1
ATOM 568 O O . VAL A 1 72 ? -10.766 -0.107 13.604 1.00 89.44 72 VAL A O 1
ATOM 571 N N . GLU A 1 73 ? -8.609 -0.486 13.130 1.00 91.31 73 GLU A N 1
ATOM 572 C CA . GLU A 1 73 ? -8.288 -1.038 14.458 1.00 91.31 73 GLU A CA 1
ATOM 573 C C . GLU A 1 73 ? -8.655 -0.060 15.591 1.00 91.31 73 GLU A C 1
ATOM 575 O O . GLU A 1 73 ? -9.177 -0.444 16.644 1.00 91.31 73 GLU A O 1
ATOM 580 N N . ARG A 1 74 ? -8.417 1.239 15.378 1.00 88.69 74 ARG A N 1
ATOM 581 C CA . ARG A 1 74 ? -8.752 2.277 16.357 1.00 88.69 74 ARG A CA 1
ATOM 582 C C . ARG A 1 74 ? -10.266 2.459 16.515 1.00 88.69 74 ARG A C 1
ATOM 584 O O . ARG A 1 74 ? -10.715 2.701 17.637 1.00 88.69 74 ARG A O 1
ATOM 591 N N . ILE A 1 75 ? -11.034 2.338 15.430 1.00 90.06 75 ILE A N 1
ATOM 592 C CA . ILE A 1 75 ? -12.504 2.358 15.458 1.00 90.06 75 ILE A CA 1
ATOM 593 C C . ILE A 1 75 ? -13.030 1.139 16.219 1.00 90.06 75 ILE A C 1
ATOM 595 O O . ILE A 1 75 ? -13.827 1.313 17.142 1.00 90.06 75 ILE A O 1
ATOM 599 N N . ASP A 1 76 ? -12.525 -0.057 15.916 1.00 94.44 76 ASP A N 1
ATOM 600 C CA . ASP A 1 76 ? -12.931 -1.302 16.579 1.00 94.44 76 ASP A CA 1
ATOM 601 C C . ASP A 1 76 ? -12.667 -1.235 18.088 1.00 94.44 76 ASP A C 1
ATOM 603 O O . ASP A 1 76 ? -13.522 -1.567 18.918 1.00 94.44 76 ASP A O 1
ATOM 607 N N . LYS A 1 77 ? -11.490 -0.730 18.475 1.00 93.06 77 LYS A N 1
ATOM 608 C CA . LYS A 1 77 ? -11.149 -0.524 19.884 1.00 93.06 77 LYS A CA 1
ATOM 609 C C . LYS A 1 77 ? -12.108 0.457 20.560 1.00 93.06 77 LYS A C 1
ATOM 611 O O . LYS A 1 77 ? -12.605 0.169 21.653 1.00 93.06 77 LYS A O 1
ATOM 616 N N . TRP A 1 78 ? -12.381 1.595 19.921 1.00 94.56 78 TRP A N 1
ATOM 617 C CA . TRP A 1 78 ? -13.317 2.592 20.441 1.00 94.56 78 TRP A CA 1
ATOM 618 C C . TRP A 1 78 ? -14.730 2.019 20.612 1.00 94.56 78 TRP A C 1
ATOM 620 O O . TRP A 1 78 ? -15.374 2.280 21.633 1.00 94.56 78 TRP A O 1
ATOM 630 N N . GLU A 1 79 ? -15.201 1.207 19.664 1.00 94.19 79 GLU A N 1
ATOM 631 C CA . GLU A 1 79 ? -16.507 0.550 19.734 1.00 94.19 79 GLU A CA 1
ATOM 632 C C . GLU A 1 79 ? -16.593 -0.376 20.956 1.00 94.19 79 GLU A C 1
ATOM 634 O O . GLU A 1 79 ? -17.514 -0.261 21.777 1.00 94.19 79 GLU A O 1
ATOM 639 N N . VAL A 1 80 ? -15.600 -1.255 21.126 1.00 94.44 80 VAL A N 1
ATOM 640 C CA . VAL A 1 80 ? -15.546 -2.215 22.239 1.00 94.44 80 VAL A CA 1
ATOM 641 C C . VAL A 1 80 ? -15.510 -1.499 23.591 1.00 94.44 80 VAL A C 1
ATOM 643 O O . VAL A 1 80 ? -16.263 -1.857 24.510 1.00 94.44 80 VAL A O 1
ATOM 646 N N . GLU A 1 81 ? -14.658 -0.482 23.725 1.00 93.56 81 GLU A N 1
ATOM 647 C CA . GLU A 1 81 ? -14.513 0.303 24.954 1.00 93.56 81 GLU A CA 1
ATOM 648 C C . GLU A 1 81 ? -15.796 1.072 25.281 1.00 93.56 81 GLU A C 1
ATOM 650 O O . GLU A 1 81 ? -16.285 1.020 26.415 1.00 93.56 81 GLU A O 1
ATOM 655 N N . THR A 1 82 ? -16.411 1.708 24.285 1.00 90.44 82 THR A N 1
ATOM 656 C CA . THR A 1 82 ? -17.657 2.461 24.468 1.00 90.44 82 THR A CA 1
ATOM 657 C C . THR A 1 82 ? -18.800 1.538 24.883 1.00 90.44 82 THR A C 1
ATOM 659 O O . THR A 1 82 ? -19.505 1.820 25.858 1.00 90.44 82 THR A O 1
ATOM 662 N N . ALA A 1 83 ? -18.950 0.382 24.232 1.00 92.50 83 ALA A N 1
ATOM 663 C CA . ALA A 1 83 ? -19.959 -0.606 24.604 1.00 92.50 83 ALA A CA 1
ATOM 664 C C . ALA A 1 83 ? -19.756 -1.118 26.041 1.00 92.50 83 ALA A C 1
ATOM 666 O O . ALA A 1 83 ? -20.724 -1.330 26.781 1.00 92.50 83 ALA A O 1
ATOM 667 N N . LYS A 1 84 ? -18.503 -1.312 26.475 1.00 93.00 84 LYS A N 1
ATOM 668 C CA . LYS A 1 84 ? -18.183 -1.668 27.866 1.00 93.00 84 LYS A CA 1
ATOM 669 C C . LYS A 1 84 ? -18.618 -0.566 28.836 1.00 93.00 84 LYS A C 1
ATOM 671 O O . LYS A 1 84 ? -19.349 -0.868 29.781 1.00 93.00 84 LYS A O 1
ATOM 676 N N . CYS A 1 85 ? -18.254 0.686 28.574 1.00 87.12 85 CYS A N 1
ATOM 677 C CA . CYS A 1 85 ? -18.622 1.832 29.407 1.00 87.12 85 CYS A CA 1
ATOM 678 C C . CYS A 1 85 ? -20.142 1.966 29.567 1.00 87.12 85 CYS A C 1
ATOM 680 O O . CYS A 1 85 ? -20.638 2.105 30.688 1.00 87.12 85 CYS A O 1
ATOM 682 N N . VAL A 1 86 ? -20.894 1.846 28.468 1.00 90.31 86 VAL A N 1
ATOM 683 C CA . VAL A 1 86 ? -22.365 1.896 28.484 1.00 90.31 86 VAL A CA 1
ATOM 684 C C . VAL A 1 86 ? -22.945 0.754 29.320 1.00 90.31 86 VAL A C 1
ATOM 686 O O . VAL A 1 86 ? -23.817 0.981 30.163 1.00 90.31 86 VAL A O 1
ATOM 689 N N . ARG A 1 87 ? -22.440 -0.476 29.153 1.00 92.19 87 ARG A N 1
ATOM 690 C CA . ARG A 1 87 ? -22.896 -1.638 29.938 1.00 92.19 87 ARG A CA 1
ATOM 691 C C . ARG A 1 87 ? -22.639 -1.465 31.431 1.00 92.19 87 ARG A C 1
ATOM 693 O O . ARG A 1 87 ? -23.512 -1.787 32.240 1.00 92.19 87 ARG A O 1
ATOM 700 N N . GLU A 1 88 ? -21.471 -0.955 31.806 1.00 89.19 88 GLU A N 1
ATOM 701 C CA . GLU A 1 88 ? -21.126 -0.693 33.203 1.00 89.19 88 GLU A CA 1
ATOM 702 C C . GLU A 1 88 ? -21.975 0.427 33.808 1.00 89.19 88 GLU A C 1
ATOM 704 O O . GLU A 1 88 ? -22.475 0.275 34.924 1.00 89.19 88 GLU A O 1
ATOM 709 N N . ALA A 1 89 ? -22.194 1.518 33.069 1.00 88.12 89 ALA A N 1
ATOM 710 C CA . ALA A 1 89 ? -23.079 2.599 33.490 1.00 88.12 89 ALA A CA 1
ATOM 711 C C . ALA A 1 89 ? -24.510 2.088 33.715 1.00 88.12 89 ALA A C 1
ATOM 713 O O . ALA A 1 89 ? -25.085 2.311 34.780 1.00 88.12 89 ALA A O 1
ATOM 714 N N . ALA A 1 90 ? -25.044 1.301 32.777 1.00 85.62 90 ALA A N 1
ATOM 715 C CA . ALA A 1 90 ? -26.360 0.682 32.914 1.00 85.62 90 ALA A CA 1
ATOM 716 C C . ALA A 1 90 ? -26.428 -0.295 34.102 1.00 85.62 90 ALA A C 1
ATOM 718 O O . ALA A 1 90 ? -27.447 -0.371 34.790 1.00 85.62 90 ALA A O 1
ATOM 719 N N . LYS A 1 91 ? -25.351 -1.047 34.376 1.00 90.62 91 LYS A N 1
ATOM 720 C CA . LYS A 1 91 ? -25.263 -1.926 35.553 1.00 90.62 91 LYS A CA 1
ATOM 721 C C . LYS A 1 91 ? -25.315 -1.117 36.851 1.00 90.62 91 LYS A C 1
ATOM 723 O O . LYS A 1 91 ? -26.094 -1.475 37.730 1.00 90.62 91 LYS A O 1
ATOM 728 N N . ARG A 1 92 ? -24.539 -0.033 36.955 1.00 86.25 92 ARG A N 1
ATOM 729 C CA . ARG A 1 92 ? -24.548 0.861 38.126 1.00 86.25 92 ARG A CA 1
ATOM 730 C C . ARG A 1 92 ? -25.918 1.499 38.337 1.00 86.25 92 ARG A C 1
ATOM 732 O O . ARG A 1 92 ? -26.427 1.454 39.449 1.00 86.25 92 ARG A O 1
ATOM 739 N N . ALA A 1 93 ? -26.547 2.003 37.276 1.00 82.12 93 ALA A N 1
ATOM 740 C CA . ALA A 1 93 ? -27.882 2.592 37.357 1.00 82.12 93 ALA A CA 1
ATOM 741 C C . ALA A 1 93 ? -28.923 1.589 37.886 1.00 82.12 93 ALA A C 1
ATOM 743 O O . ALA A 1 93 ? -29.681 1.903 38.800 1.00 82.12 93 ALA A O 1
ATOM 744 N N . ARG A 1 94 ? -28.917 0.349 37.373 1.00 87.12 94 ARG A N 1
ATOM 745 C CA . ARG A 1 94 ? -29.802 -0.716 37.874 1.00 87.12 94 ARG A CA 1
ATOM 746 C C . ARG A 1 94 ? -29.554 -1.051 39.344 1.00 87.12 94 ARG A C 1
ATOM 748 O O . ARG A 1 94 ? -30.512 -1.309 40.063 1.00 87.12 94 ARG A O 1
ATOM 755 N N . GLU A 1 95 ? -28.298 -1.063 39.781 1.00 84.12 95 GLU A N 1
ATOM 756 C CA . GLU A 1 95 ? -27.950 -1.325 41.180 1.00 84.12 95 GLU A CA 1
ATOM 757 C C . GLU A 1 95 ? -28.461 -0.215 42.106 1.00 84.12 95 GLU A C 1
ATOM 759 O O . GLU A 1 95 ? -29.091 -0.509 43.117 1.00 84.12 95 GLU A O 1
ATOM 764 N N . VAL A 1 96 ? -28.295 1.052 41.714 1.00 82.75 96 VAL A N 1
ATOM 765 C CA . VAL A 1 96 ? -28.852 2.202 42.446 1.00 82.75 96 VAL A CA 1
ATOM 766 C C . VAL A 1 96 ? -30.369 2.074 42.572 1.00 82.75 96 VAL A C 1
ATOM 768 O O . VAL A 1 96 ? -30.898 2.145 43.677 1.00 82.75 96 VAL A O 1
ATOM 771 N N . VAL A 1 97 ? -31.076 1.796 41.471 1.00 78.00 97 VAL A N 1
ATOM 772 C CA . VAL A 1 97 ? -32.536 1.609 41.505 1.00 78.00 97 VAL A CA 1
ATOM 773 C C . VAL A 1 97 ? -32.928 0.461 42.435 1.00 78.00 97 VAL A C 1
ATOM 775 O O . VAL A 1 97 ? -33.860 0.617 43.217 1.00 78.00 97 VAL A O 1
ATOM 778 N N . ARG A 1 98 ? -32.221 -0.677 42.413 1.00 79.56 98 ARG A N 1
ATOM 779 C CA . ARG A 1 98 ? -32.497 -1.811 43.317 1.00 79.56 98 ARG A CA 1
ATOM 780 C C . ARG A 1 98 ? -32.306 -1.450 44.788 1.00 79.56 98 ARG A C 1
ATOM 782 O O . ARG A 1 98 ? -33.147 -1.816 45.602 1.00 79.56 98 ARG A O 1
ATOM 789 N N . GLN A 1 99 ? -31.244 -0.720 45.125 1.00 74.56 99 GLN A N 1
ATOM 790 C CA . GLN A 1 99 ? -30.989 -0.266 46.497 1.00 74.56 99 GLN A CA 1
ATOM 791 C C . GLN A 1 99 ? -32.052 0.731 46.975 1.00 74.56 99 GLN A C 1
ATOM 793 O O . GLN A 1 99 ? -32.496 0.662 48.121 1.00 74.56 99 GLN A O 1
ATOM 798 N N . LEU A 1 100 ? -32.512 1.610 46.081 1.00 65.94 100 LEU A N 1
ATOM 799 C CA . LEU A 1 100 ? -33.600 2.553 46.344 1.00 65.94 100 LEU A CA 1
ATOM 800 C C . LEU A 1 100 ? -34.981 1.881 46.344 1.00 65.94 100 LEU A C 1
ATOM 802 O O . LEU A 1 100 ? -35.873 2.315 47.047 1.00 65.94 100 LEU A O 1
ATOM 806 N N . SER A 1 101 ? -35.177 0.757 45.656 1.00 56.81 101 SER A N 1
ATOM 807 C CA . SER A 1 101 ? -36.440 -0.005 45.710 1.00 56.81 101 SER A CA 1
ATOM 808 C C . SER A 1 101 ? -36.750 -0.548 47.116 1.00 56.81 101 SER A C 1
ATOM 810 O O . SER A 1 101 ? -37.895 -0.884 47.401 1.00 56.81 101 SER A O 1
ATOM 812 N N . GLY A 1 102 ? -35.751 -0.609 48.008 1.00 54.91 102 GLY A N 1
ATOM 813 C CA . GLY A 1 102 ? -35.927 -0.884 49.440 1.00 54.91 102 GLY A CA 1
ATOM 814 C C . GLY A 1 102 ? -36.213 0.352 50.310 1.00 54.91 102 GLY A C 1
ATOM 815 O O . GLY A 1 102 ? -36.466 0.199 51.503 1.00 54.91 102 GLY A O 1
ATOM 816 N N . LYS A 1 103 ? -36.166 1.569 49.751 1.00 56.94 103 LYS A N 1
ATOM 817 C CA . LYS A 1 103 ? -36.410 2.856 50.424 1.00 56.94 103 LYS A CA 1
ATOM 818 C C . LYS A 1 103 ? -37.162 3.804 49.479 1.00 56.94 103 LYS A C 1
ATOM 820 O O . LYS A 1 103 ? -36.572 4.408 48.597 1.00 56.94 103 LYS A O 1
ATOM 825 N N . GLN A 1 104 ? -38.474 3.884 49.683 1.00 51.41 104 GLN A N 1
ATOM 826 C CA . GLN A 1 104 ? -39.448 4.717 48.964 1.00 51.41 104 GLN A CA 1
ATOM 827 C C . GLN A 1 104 ? -38.906 6.105 48.527 1.00 51.41 104 GLN A C 1
ATOM 829 O O . GLN A 1 104 ? -38.264 6.767 49.333 1.00 51.41 104 GLN A O 1
ATOM 834 N N . GLU A 1 105 ? -39.263 6.513 47.291 1.00 54.19 105 GLU A N 1
ATOM 835 C CA . GLU A 1 105 ? -38.993 7.782 46.551 1.00 54.19 105 GLU A CA 1
ATOM 836 C C . GLU A 1 105 ? -37.869 7.720 45.485 1.00 54.19 105 GLU A C 1
ATOM 838 O O . GLU A 1 105 ? -36.697 7.960 45.756 1.00 54.19 105 GLU A O 1
ATOM 843 N N . ILE A 1 106 ? -38.234 7.395 44.228 1.00 55.34 106 ILE A N 1
ATOM 844 C CA . ILE A 1 106 ? -37.286 7.019 43.149 1.00 55.34 106 ILE A CA 1
ATOM 845 C C . ILE A 1 106 ? -37.190 8.028 41.982 1.00 55.34 106 ILE A C 1
ATOM 847 O O . ILE A 1 106 ? -36.247 7.953 41.197 1.00 55.34 106 ILE A O 1
ATOM 851 N N . GLU A 1 107 ? -38.072 9.020 41.849 1.00 54.75 107 GLU A N 1
ATOM 852 C CA . GLU A 1 107 ? -38.093 9.834 40.616 1.00 54.75 107 GLU A CA 1
ATOM 853 C C . GLU A 1 107 ? -36.940 10.849 40.467 1.00 54.75 107 GLU A C 1
ATOM 855 O O . GLU A 1 107 ? -36.515 11.088 39.341 1.00 54.75 107 GLU A O 1
ATOM 860 N N . SER A 1 108 ? -36.338 11.388 41.539 1.00 52.19 108 SER A N 1
ATOM 861 C CA . SER A 1 108 ? -35.349 12.482 41.385 1.00 52.19 108 SER A CA 1
ATOM 862 C C . SER A 1 108 ? -33.877 12.050 41.222 1.00 52.19 108 SER A C 1
ATOM 864 O O . SER A 1 108 ? -33.051 12.838 40.758 1.00 52.19 108 SER A O 1
ATOM 866 N N . ILE A 1 109 ? -33.515 10.800 41.549 1.00 54.72 109 ILE A N 1
ATOM 867 C CA . ILE A 1 109 ? -32.106 10.332 41.552 1.00 54.72 109 ILE A CA 1
ATOM 868 C C . ILE A 1 109 ? -31.666 9.791 40.178 1.00 54.72 109 ILE A C 1
ATOM 870 O O . ILE A 1 109 ? -30.489 9.871 39.804 1.00 54.72 109 ILE A O 1
ATOM 874 N N . VAL A 1 110 ? -32.608 9.259 39.393 1.00 53.53 110 VAL A N 1
ATOM 875 C CA . VAL A 1 110 ? -32.313 8.665 38.078 1.00 53.53 110 VAL A CA 1
ATOM 876 C C . VAL A 1 110 ? -31.905 9.742 37.066 1.00 53.53 110 VAL A C 1
ATOM 878 O O . VAL A 1 110 ? -30.951 9.539 36.313 1.00 53.53 110 VAL A O 1
ATOM 881 N N . GLU A 1 111 ? -32.525 10.923 37.107 1.00 52.84 111 GLU A N 1
ATOM 882 C CA . GLU A 1 111 ? -32.193 12.035 36.204 1.00 52.84 111 GLU A CA 1
ATOM 883 C C . GLU A 1 111 ? -30.781 12.599 36.440 1.00 52.84 111 GLU A C 1
ATOM 885 O O . GLU A 1 111 ? -30.078 12.931 35.483 1.00 52.84 111 GLU A O 1
ATOM 890 N N . GLN A 1 112 ? -30.300 12.621 37.689 1.00 53.16 112 GLN A N 1
ATOM 891 C CA . GLN A 1 112 ? -28.944 13.089 38.011 1.00 53.16 112 GLN A CA 1
ATOM 892 C C . GLN A 1 112 ? -27.844 12.101 37.590 1.00 53.16 112 GLN A C 1
ATOM 894 O O . GLN A 1 112 ? -26.724 12.516 37.297 1.00 53.16 112 GLN A O 1
ATOM 899 N N . SER A 1 113 ? -28.159 10.803 37.518 1.00 48.50 113 SER A N 1
ATOM 900 C CA . SER A 1 113 ? -27.194 9.752 37.153 1.00 48.50 113 SER A CA 1
ATOM 901 C C . SER A 1 113 ? -27.106 9.516 35.641 1.00 48.50 113 SER A C 1
ATOM 903 O O . SER A 1 113 ? -26.054 9.125 35.137 1.00 48.50 113 SER A O 1
ATOM 905 N N . VAL A 1 114 ? -28.200 9.757 34.909 1.00 49.72 114 VAL A N 1
ATOM 906 C CA . VAL A 1 114 ? -28.243 9.680 33.436 1.00 49.72 114 VAL A CA 1
ATOM 907 C C . VAL A 1 114 ? -27.763 10.995 32.799 1.00 49.72 114 VAL A C 1
ATOM 909 O O . VAL A 1 114 ? -27.236 10.998 31.687 1.00 49.72 114 VAL A O 1
ATOM 912 N N . GLY A 1 115 ? -27.843 12.110 33.530 1.00 49.31 115 GLY A N 1
ATOM 913 C CA . GLY A 1 115 ? -27.342 13.425 33.134 1.00 49.31 115 GLY A CA 1
ATOM 914 C C . GLY A 1 115 ? -25.823 13.612 33.246 1.00 49.31 115 GLY A C 1
ATOM 915 O O . GLY A 1 115 ? -25.372 14.641 33.744 1.00 49.31 115 GLY A O 1
ATOM 916 N N . THR A 1 116 ? -24.992 12.681 32.769 1.00 47.25 116 THR A N 1
ATOM 917 C CA . THR A 1 116 ? -23.553 12.954 32.602 1.00 47.25 116 THR A CA 1
ATOM 918 C C . THR A 1 116 ? -23.317 13.856 31.389 1.00 47.25 116 THR A C 1
ATOM 920 O O . THR A 1 116 ? -22.935 13.397 30.312 1.00 47.25 116 THR A O 1
ATOM 923 N N . LYS A 1 117 ? -23.461 15.173 31.597 1.00 50.84 117 LYS A N 1
ATOM 924 C CA . LYS A 1 117 ? -22.943 16.236 30.708 1.00 50.84 117 LYS A CA 1
ATOM 925 C C . LYS A 1 117 ? -21.427 16.121 30.441 1.00 50.84 117 LYS A C 1
ATOM 927 O O . LYS A 1 117 ? -20.896 16.807 29.577 1.00 50.84 117 LYS A O 1
ATOM 932 N N . THR A 1 118 ? -20.726 15.231 31.138 1.00 47.72 118 THR A N 1
ATOM 933 C CA . THR A 1 118 ? -19.277 15.021 31.050 1.00 47.72 118 THR A CA 1
ATOM 934 C C . THR A 1 118 ? -18.850 14.059 29.937 1.00 47.72 118 THR A C 1
ATOM 936 O O . THR A 1 118 ? -17.732 14.170 29.446 1.00 47.72 118 THR A O 1
ATOM 939 N N . VAL A 1 119 ? -19.719 13.140 29.493 1.00 51.12 119 VAL A N 1
ATOM 940 C CA . VAL A 1 119 ? -19.341 12.134 28.476 1.00 51.12 119 VAL A CA 1
ATOM 941 C C . VAL A 1 119 ? -19.517 12.677 27.054 1.00 51.12 119 VAL A C 1
ATOM 943 O O . VAL A 1 119 ? -18.672 12.430 26.200 1.00 51.12 119 VAL A O 1
ATOM 946 N N . GLN A 1 120 ? -20.541 13.503 26.802 1.00 52.62 120 GLN A N 1
ATOM 947 C CA . GLN A 1 120 ? -20.724 14.132 25.486 1.00 52.62 120 GLN A CA 1
ATOM 948 C C . GLN A 1 120 ? -19.614 15.136 25.150 1.00 52.62 120 GLN A C 1
ATOM 950 O O . GLN A 1 120 ? -19.136 15.134 24.021 1.00 52.62 120 GLN A O 1
ATOM 955 N N . HIS A 1 121 ? -19.161 15.954 26.109 1.00 52.16 121 HIS A N 1
ATOM 956 C CA . HIS A 1 121 ? -18.133 16.970 25.846 1.00 52.16 121 HIS A CA 1
ATOM 957 C C . HIS A 1 121 ? -16.740 16.360 25.627 1.00 52.16 121 HIS A C 1
ATOM 959 O O . HIS A 1 121 ? -15.971 16.870 24.818 1.00 52.16 121 HIS A O 1
ATOM 965 N N . GLN A 1 122 ? -16.422 15.252 26.305 1.00 54.16 122 GLN A N 1
ATOM 966 C CA . GLN A 1 122 ? -15.148 14.559 26.117 1.00 54.16 122 GLN A CA 1
ATOM 967 C C . GLN A 1 122 ? -15.108 13.816 24.777 1.00 54.16 122 GLN A C 1
ATOM 969 O O . GLN A 1 122 ? -14.142 13.960 24.041 1.00 54.16 122 GLN A O 1
ATOM 974 N N . ILE A 1 123 ? -16.187 13.115 24.408 1.00 56.91 123 ILE A N 1
ATOM 975 C CA . ILE A 1 123 ? -16.280 12.427 23.112 1.00 56.91 123 ILE A CA 1
ATOM 976 C C . ILE A 1 123 ? -16.282 13.435 21.953 1.00 56.91 123 ILE A C 1
ATOM 978 O O . ILE A 1 123 ? -15.574 13.232 20.972 1.00 56.91 123 ILE A O 1
ATOM 982 N N . LEU A 1 124 ? -17.017 14.551 22.063 1.00 54.81 124 LEU A N 1
ATOM 983 C CA . LEU A 1 124 ? -16.988 15.610 21.045 1.00 54.81 124 LEU A CA 1
ATOM 984 C C . LEU A 1 124 ? -15.597 16.234 20.904 1.00 54.81 124 LEU A C 1
ATOM 986 O O . LEU A 1 124 ? -15.173 16.462 19.772 1.00 54.81 124 LEU A O 1
ATOM 990 N N . ARG A 1 125 ? -14.883 16.471 22.015 1.00 57.03 125 ARG A N 1
ATOM 991 C CA . ARG A 1 125 ? -13.505 16.986 22.003 1.00 57.03 125 ARG A CA 1
ATOM 992 C C . ARG A 1 125 ? -12.538 15.999 21.349 1.00 57.03 125 ARG A C 1
ATOM 994 O O . ARG A 1 125 ? -11.792 16.392 20.463 1.00 57.03 125 ARG A O 1
ATOM 1001 N N . ASP A 1 126 ? -12.614 14.722 21.708 1.00 59.66 126 ASP A N 1
ATOM 1002 C CA . ASP A 1 126 ? -11.704 13.694 21.192 1.00 59.66 126 ASP A CA 1
ATOM 1003 C C . ASP A 1 126 ? -11.950 13.425 19.689 1.00 59.66 126 ASP A C 1
ATOM 1005 O O . ASP A 1 126 ? -11.014 13.155 18.934 1.00 59.66 126 ASP A O 1
ATOM 1009 N N . ILE A 1 127 ? -13.197 13.588 19.222 1.00 58.88 127 ILE A N 1
ATOM 1010 C CA . ILE A 1 127 ? -13.546 13.572 17.792 1.00 58.88 127 ILE A CA 1
ATOM 1011 C C . ILE A 1 127 ? -13.048 14.841 17.083 1.00 58.88 127 ILE A C 1
ATOM 1013 O O . ILE A 1 127 ? -12.487 14.738 15.994 1.00 58.88 127 ILE A O 1
ATOM 1017 N N . THR A 1 128 ? -13.216 16.035 17.663 1.00 55.47 128 THR A N 1
ATOM 1018 C CA . THR A 1 128 ? -12.772 17.286 17.013 1.00 55.47 128 THR A CA 1
ATOM 1019 C C . THR A 1 128 ? -11.253 17.402 16.938 1.00 55.47 128 THR A C 1
ATOM 1021 O O . THR A 1 128 ? -10.742 17.798 15.893 1.00 55.47 128 THR A O 1
ATOM 1024 N N . GLU A 1 129 ? -10.527 17.003 17.981 1.00 57.75 129 GLU A N 1
ATOM 1025 C CA . GLU A 1 129 ? -9.060 16.961 17.976 1.00 57.75 129 GLU A CA 1
ATOM 1026 C C . GLU A 1 129 ? -8.542 15.890 17.002 1.00 57.75 129 GLU A C 1
ATOM 1028 O O . GLU A 1 129 ? -7.635 16.159 16.215 1.00 57.75 129 GLU A O 1
ATOM 1033 N N . GLY A 1 130 ? -9.179 14.714 16.948 1.00 55.41 130 GLY A N 1
ATOM 1034 C CA . GLY A 1 130 ? -8.838 13.671 15.974 1.00 55.41 130 GLY A CA 1
ATOM 1035 C C . GLY A 1 130 ? -9.051 14.096 14.515 1.00 55.41 130 GLY A C 1
ATOM 1036 O O . GLY A 1 130 ? -8.205 13.827 13.665 1.00 55.41 130 GLY A O 1
ATOM 1037 N N . VAL A 1 131 ? -10.147 14.801 14.217 1.00 55.50 131 VAL A N 1
ATOM 1038 C CA . VAL A 1 131 ? -10.445 15.325 12.870 1.00 55.50 131 VAL A CA 1
ATOM 1039 C C . VAL A 1 131 ? -9.509 16.482 12.488 1.00 55.50 131 VAL A C 1
ATOM 1041 O O . VAL A 1 131 ? -9.159 16.628 11.315 1.00 55.50 131 VAL A O 1
ATOM 1044 N N . PHE A 1 132 ? -9.067 17.290 13.455 1.00 48.03 132 PHE A N 1
ATOM 1045 C CA . PHE A 1 132 ? -8.149 18.407 13.214 1.00 48.03 132 PHE A CA 1
ATOM 1046 C C . PHE A 1 132 ? -6.732 17.935 12.852 1.00 48.03 132 PHE A C 1
ATOM 1048 O O . PHE A 1 132 ? -6.135 18.462 11.911 1.00 48.03 132 PHE A O 1
ATOM 1055 N N . GLU A 1 133 ? -6.225 16.895 13.516 1.00 51.78 133 GLU A N 1
ATOM 1056 C CA . GLU A 1 133 ? -4.905 16.318 13.216 1.00 51.78 133 GLU A CA 1
ATOM 1057 C C . GLU A 1 133 ? -4.865 15.611 11.850 1.00 51.78 133 GLU A C 1
ATOM 1059 O O . GLU A 1 133 ? -3.881 15.730 11.121 1.00 51.78 133 GLU A O 1
ATOM 1064 N N . ILE A 1 134 ? -5.965 14.974 11.429 1.00 51.19 134 ILE A N 1
ATOM 1065 C CA . ILE A 1 134 ? -6.084 14.395 10.077 1.00 51.19 134 ILE A CA 1
ATOM 1066 C C . ILE A 1 134 ? -5.983 15.488 9.000 1.00 51.19 134 ILE A C 1
ATOM 1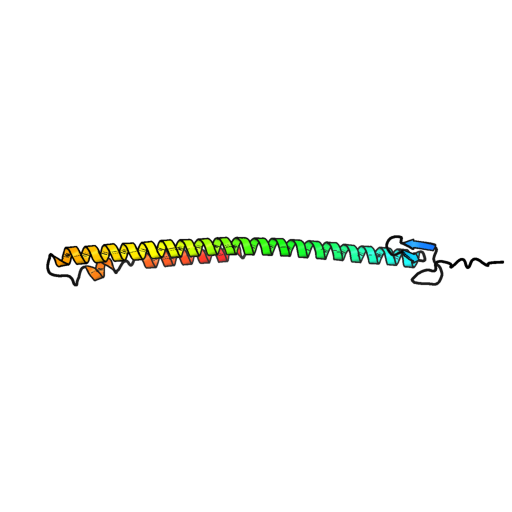068 O O . ILE A 1 134 ? -5.340 15.292 7.971 1.00 51.19 134 ILE A O 1
ATOM 1072 N N . ARG A 1 135 ? -6.567 16.667 9.245 1.00 46.44 135 ARG A N 1
ATOM 1073 C CA . ARG A 1 135 ? -6.561 17.784 8.287 1.00 46.44 135 ARG A CA 1
ATOM 1074 C C . ARG A 1 135 ? -5.200 18.478 8.181 1.00 46.44 135 ARG A C 1
ATOM 1076 O O . ARG A 1 135 ? -4.898 19.064 7.147 1.00 46.44 135 ARG A O 1
ATOM 1083 N N . LYS A 1 136 ? -4.382 18.410 9.234 1.00 48.47 136 LYS 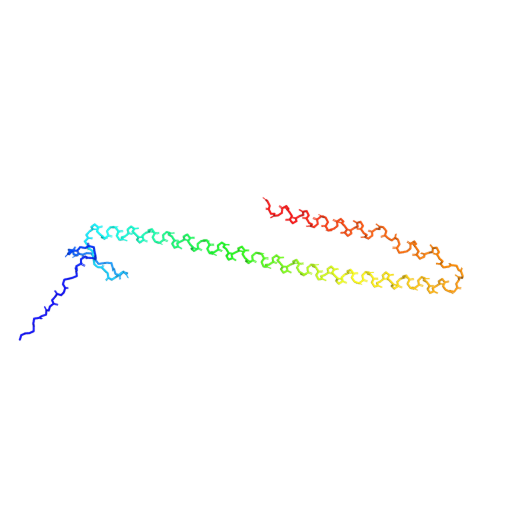A N 1
ATOM 1084 C CA . LYS A 1 136 ? -3.032 18.988 9.285 1.00 48.47 136 LYS A CA 1
ATOM 1085 C C . LYS A 1 136 ? -1.972 18.096 8.630 1.00 48.47 136 LYS A C 1
ATOM 1087 O O . LYS A 1 136 ? -0.936 18.602 8.234 1.00 48.47 136 LYS A O 1
ATOM 1092 N N . ALA A 1 137 ? -2.240 16.798 8.486 1.00 48.28 137 ALA A N 1
ATOM 1093 C CA . ALA A 1 137 ? -1.362 15.847 7.798 1.00 48.28 137 ALA A CA 1
ATOM 1094 C C . ALA A 1 137 ? -1.553 15.811 6.263 1.00 48.28 137 ALA A C 1
ATOM 1096 O O . ALA A 1 137 ? -0.852 15.068 5.581 1.00 48.28 137 ALA A O 1
ATOM 1097 N N . GLN A 1 138 ? -2.507 16.580 5.721 1.00 46.31 138 GLN A N 1
ATOM 1098 C CA . GLN A 1 138 ? -2.820 16.656 4.284 1.00 46.31 138 GLN A CA 1
ATOM 1099 C C . GLN A 1 138 ? -2.372 17.974 3.611 1.00 46.31 138 GLN A C 1
ATOM 1101 O O . GLN A 1 138 ? -2.674 18.179 2.436 1.00 46.31 138 GLN A O 1
ATOM 1106 N N . PHE A 1 139 ? -1.651 18.844 4.328 1.00 40.72 139 PHE A N 1
ATOM 1107 C CA . PHE A 1 139 ? -0.998 20.065 3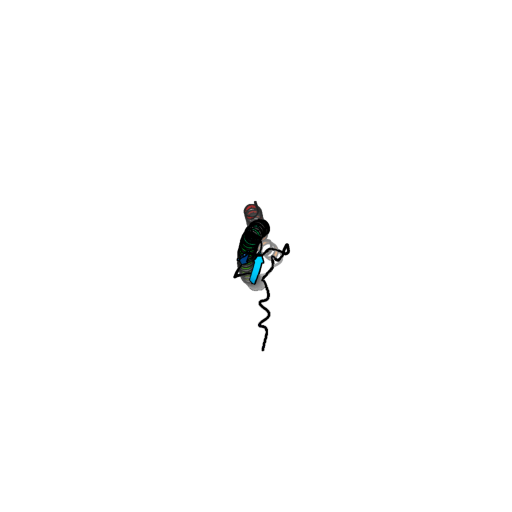.829 1.00 40.72 139 PHE A CA 1
ATOM 1108 C C . PHE A 1 139 ? 0.443 20.126 4.337 1.00 40.72 139 PHE A C 1
ATOM 1110 O O . PHE A 1 139 ? 1.276 20.742 3.638 1.00 40.72 139 PHE A O 1
#

Radius of gyration: 38.62 Å; chains: 1; bounding box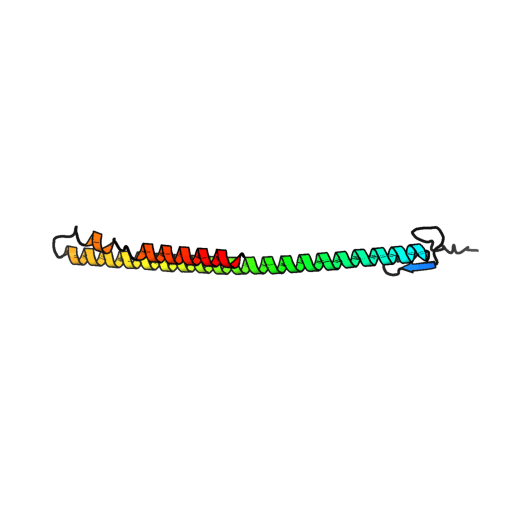: 67×45×110 Å